Protein AF-A0A378KAZ4-F1 (afdb_monomer_lite)

Radius of gyration: 17.2 Å; chains: 1; bounding box: 41×41×46 Å

Sequence (168 aa):
MSDRKIDCFIITDNNEELQGTAFGAKRYYGNATDALSLFGRQKIIPSYHIHDILTAPWNILARAFKETEENLQDRKKIGTTLMKLIVTHAMTEDVKQIVADIDAPFDSGEFFSECFFEQITPVLGLTYQLFQKDFSEVVNKLQVNKEESCSTKYSTFNIIDNYPIPNI

Secondary structure (DSSP, 8-state):
----EEEEEEEE-TT--EEEEEEEEEESS-SHHHHH-SSS------EEEEEEEEES---TTTTTSPPPHHHHHHHHHHHHHHHHHHHHHHHHTT-SEEEEEE-TT---HHHHHHTTPEEE--SSSEEEEEEGGGHHHHHHH----TTS--EEEEEEEE----------

pLDDT: mean 74.68, std 16.98, range [31.25, 94.88]

Structure (mmCIF, N/CA/C/O backbone):
data_AF-A0A378KAZ4-F1
#
_entry.id   AF-A0A378KAZ4-F1
#
loop_
_atom_site.group_PDB
_atom_site.id
_atom_site.type_symbol
_atom_site.label_atom_id
_atom_site.label_alt_id
_atom_site.label_comp_id
_atom_site.label_asym_id
_atom_site.label_entity_id
_atom_site.label_seq_id
_atom_site.pdbx_PDB_ins_code
_atom_site.Cartn_x
_atom_site.Cartn_y
_atom_site.Cartn_z
_atom_site.occupancy
_atom_site.B_iso_or_equiv
_atom_site.auth_seq_id
_atom_site.auth_comp_id
_atom_site.auth_asym_id
_atom_site.auth_atom_id
_atom_site.pdbx_PDB_model_num
ATOM 1 N N . MET A 1 1 ? -0.744 -2.415 -22.723 1.00 43.25 1 MET A N 1
ATOM 2 C CA . MET A 1 1 ? -2.141 -2.133 -22.337 1.00 43.25 1 MET A CA 1
ATOM 3 C C . MET A 1 1 ? -2.113 -1.789 -20.863 1.00 43.25 1 MET A C 1
ATOM 5 O O . MET A 1 1 ? -1.724 -2.649 -20.089 1.00 43.25 1 MET A O 1
ATOM 9 N N . SER A 1 2 ? -2.357 -0.534 -20.478 1.00 49.72 2 SER A N 1
ATOM 10 C CA . SER A 1 2 ? -2.511 -0.214 -19.058 1.00 49.72 2 SER A CA 1
ATOM 11 C C . SER A 1 2 ? -3.930 -0.586 -18.650 1.00 49.72 2 SER A C 1
ATOM 13 O O . SER A 1 2 ? -4.891 -0.073 -19.221 1.00 49.72 2 SER A O 1
ATOM 15 N N . ASP A 1 3 ? -4.066 -1.492 -17.686 1.00 56.41 3 ASP A N 1
ATOM 16 C CA . ASP A 1 3 ? -5.317 -1.614 -16.950 1.00 56.41 3 ASP A CA 1
ATOM 17 C C . ASP A 1 3 ? -5.511 -0.292 -16.203 1.00 56.41 3 ASP A C 1
ATOM 19 O O . ASP A 1 3 ? -4.821 0.011 -15.230 1.00 56.41 3 ASP A O 1
ATOM 23 N N . ARG A 1 4 ? -6.406 0.556 -16.717 1.00 69.50 4 ARG A N 1
ATOM 24 C CA . ARG A 1 4 ? -6.771 1.847 -16.114 1.00 69.50 4 ARG A CA 1
ATOM 25 C C . ARG A 1 4 ? -7.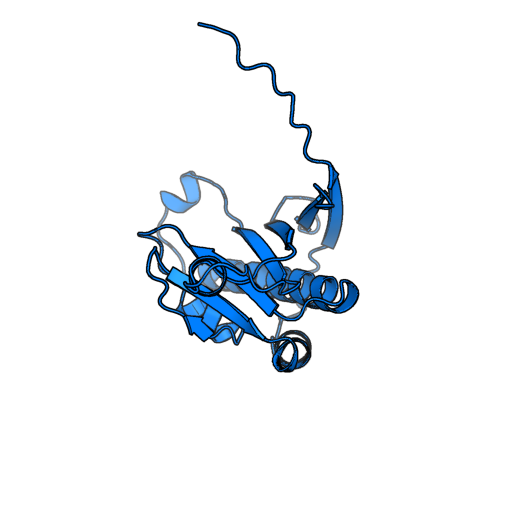743 1.634 -14.961 1.00 69.50 4 ARG A C 1
ATOM 27 O O . ARG A 1 4 ? -8.843 2.182 -14.939 1.00 69.50 4 ARG A O 1
ATOM 34 N N . LYS A 1 5 ? -7.336 0.775 -14.040 1.00 84.19 5 LYS A N 1
ATOM 35 C CA . LYS A 1 5 ? -8.069 0.440 -12.833 1.00 84.19 5 LYS A CA 1
ATOM 36 C C . LYS A 1 5 ? -7.390 1.101 -11.645 1.00 84.19 5 LYS A C 1
ATOM 38 O O . LYS A 1 5 ? -6.161 1.201 -11.615 1.00 84.19 5 LYS A O 1
ATOM 43 N N . ILE A 1 6 ? -8.206 1.594 -10.725 1.00 88.50 6 ILE A N 1
ATOM 44 C CA . ILE A 1 6 ? -7.792 2.042 -9.400 1.00 88.50 6 ILE A CA 1
ATOM 45 C C . ILE A 1 6 ? -8.519 1.163 -8.402 1.00 88.50 6 ILE A C 1
ATOM 47 O O . ILE A 1 6 ? -9.745 1.063 -8.414 1.00 88.50 6 ILE A O 1
ATOM 51 N N . ASP A 1 7 ? -7.741 0.537 -7.547 1.00 91.12 7 ASP A N 1
ATOM 52 C CA . ASP A 1 7 ? -8.203 -0.225 -6.411 1.00 91.12 7 ASP A CA 1
ATOM 53 C C . ASP A 1 7 ? -8.409 0.712 -5.224 1.00 91.12 7 ASP A C 1
ATOM 55 O O . ASP A 1 7 ? -7.629 1.638 -4.992 1.00 91.12 7 ASP A O 1
ATOM 59 N N . CYS A 1 8 ? -9.476 0.466 -4.475 1.00 91.69 8 CYS A N 1
ATOM 60 C CA . CYS A 1 8 ? -9.858 1.216 -3.294 1.00 91.69 8 CYS A CA 1
ATOM 61 C C . CYS A 1 8 ? -10.117 0.255 -2.137 1.00 91.69 8 CYS A C 1
ATOM 63 O O . CYS A 1 8 ? -10.893 -0.700 -2.256 1.00 91.69 8 CYS A O 1
ATOM 65 N N . PHE A 1 9 ? -9.477 0.537 -1.010 1.00 89.06 9 PHE A N 1
ATOM 66 C CA . PHE A 1 9 ? -9.623 -0.197 0.239 1.00 89.06 9 PHE A CA 1
ATOM 67 C C . PHE A 1 9 ? -10.271 0.724 1.248 1.00 89.06 9 PHE A C 1
ATOM 69 O O . PHE A 1 9 ? -9.803 1.840 1.436 1.00 89.06 9 PHE A O 1
ATOM 76 N N . ILE A 1 10 ? -11.322 0.253 1.903 1.00 88.00 10 ILE A N 1
ATOM 77 C CA . ILE A 1 10 ? -12.104 1.031 2.856 1.00 88.00 10 ILE A CA 1
ATOM 78 C C . ILE A 1 10 ? -12.137 0.274 4.177 1.00 88.00 10 ILE A C 1
ATOM 80 O O . ILE A 1 10 ? -12.396 -0.930 4.204 1.00 88.00 10 ILE A O 1
ATOM 84 N N . ILE A 1 11 ? -11.907 0.992 5.271 1.00 85.56 11 ILE A N 1
ATOM 85 C CA . ILE A 1 11 ? -12.097 0.505 6.635 1.00 85.56 11 ILE A CA 1
ATOM 86 C C . ILE A 1 11 ? -13.196 1.339 7.281 1.00 85.56 11 ILE A C 1
ATOM 88 O O . ILE A 1 11 ? -13.106 2.568 7.292 1.00 85.56 11 ILE A O 1
ATOM 92 N N . THR A 1 12 ? -14.216 0.678 7.822 1.00 82.50 12 THR A N 1
ATOM 93 C CA . THR A 1 12 ? -15.271 1.321 8.615 1.00 82.50 12 THR A CA 1
ATOM 94 C C . THR A 1 12 ? -15.327 0.739 10.017 1.00 82.50 12 THR A C 1
ATOM 96 O O . THR A 1 12 ? -14.956 -0.418 10.217 1.00 82.50 12 THR A O 1
ATOM 99 N N . ASP A 1 13 ? -15.829 1.506 10.976 1.00 81.38 13 ASP A N 1
ATOM 100 C CA . ASP A 1 13 ? -16.153 0.981 12.300 1.00 81.38 13 ASP A CA 1
ATOM 101 C C . ASP A 1 13 ? -17.495 0.217 12.290 1.00 81.38 13 ASP A C 1
ATOM 103 O O . ASP A 1 13 ? -18.098 -0.027 11.236 1.00 81.38 13 ASP A O 1
ATOM 107 N N . ASN A 1 14 ? -17.959 -0.164 13.483 1.00 78.31 14 ASN A N 1
ATOM 108 C CA . ASN A 1 14 ? -19.231 -0.861 13.694 1.00 78.31 14 ASN A CA 1
ATOM 109 C C . ASN A 1 14 ? -20.470 -0.029 13.331 1.00 78.31 14 ASN A C 1
ATOM 111 O O . ASN A 1 14 ? -21.535 -0.603 13.119 1.00 78.31 14 ASN A O 1
ATOM 115 N N . ASN A 1 15 ? -20.341 1.296 13.269 1.00 79.50 15 ASN A N 1
ATOM 116 C CA . ASN A 1 15 ? -21.413 2.217 12.903 1.00 79.50 15 ASN A CA 1
ATOM 117 C C . ASN A 1 15 ? -21.387 2.554 11.402 1.00 79.50 15 ASN A C 1
ATOM 119 O O . ASN A 1 15 ? -22.106 3.445 10.961 1.00 79.50 15 ASN A O 1
ATOM 123 N N . GLU A 1 16 ? -20.562 1.843 10.625 1.00 79.44 16 GLU A N 1
ATOM 124 C CA . GLU A 1 16 ? -20.282 2.114 9.213 1.00 79.44 16 GLU A CA 1
ATOM 125 C C . GLU A 1 16 ? -19.609 3.474 8.955 1.00 79.44 16 GLU A C 1
ATOM 127 O O . GLU A 1 16 ? -19.549 3.930 7.810 1.00 79.44 16 GLU A O 1
ATOM 132 N N . GLU A 1 17 ? -19.035 4.106 9.981 1.00 81.56 17 GLU A N 1
ATOM 133 C CA . GLU A 1 17 ? -18.286 5.347 9.812 1.00 81.56 17 GLU A CA 1
ATOM 134 C C . GLU A 1 17 ? -16.912 5.061 9.204 1.00 81.56 17 GLU A C 1
ATOM 136 O O . GLU A 1 17 ? -16.211 4.130 9.607 1.00 81.56 17 GLU A O 1
ATOM 141 N N . LEU A 1 18 ? -16.511 5.870 8.219 1.00 81.88 18 LEU A N 1
ATOM 142 C CA . LEU A 1 18 ? -15.245 5.720 7.504 1.00 81.88 18 LEU A CA 1
ATOM 143 C C . LEU A 1 18 ? -14.047 6.014 8.419 1.00 81.88 18 LEU A C 1
ATOM 145 O O . LEU A 1 18 ? -13.785 7.169 8.755 1.00 81.88 18 LEU A O 1
ATOM 149 N N . GLN A 1 19 ? -13.257 4.983 8.712 1.00 83.19 19 GLN A N 1
ATOM 150 C CA . GLN A 1 19 ? -12.053 5.065 9.542 1.00 83.19 19 GLN A CA 1
ATOM 151 C C . GLN A 1 19 ? -10.769 5.164 8.717 1.00 83.19 19 GLN A C 1
ATOM 153 O O . GLN A 1 19 ? -9.788 5.749 9.160 1.00 83.19 19 GLN A O 1
ATOM 158 N N . GLY A 1 20 ? -10.744 4.609 7.508 1.00 85.50 20 GLY A N 1
ATOM 159 C CA . GLY A 1 20 ? -9.559 4.639 6.655 1.00 85.50 20 GLY A CA 1
ATOM 160 C C . GLY A 1 20 ? -9.896 4.353 5.205 1.00 85.50 20 GLY A C 1
ATOM 161 O O . GLY A 1 20 ? -10.826 3.602 4.918 1.00 85.50 20 GLY A O 1
ATOM 162 N N . THR A 1 21 ? -9.130 4.939 4.292 1.00 89.31 21 THR A N 1
ATOM 163 C CA . THR A 1 21 ? -9.203 4.603 2.872 1.00 89.31 21 THR A CA 1
ATOM 164 C C . THR A 1 21 ? -7.812 4.563 2.267 1.00 89.31 21 THR A C 1
ATOM 166 O O . THR A 1 21 ? -6.925 5.308 2.677 1.00 89.31 21 THR A O 1
ATOM 169 N N . ALA A 1 22 ? -7.607 3.702 1.283 1.00 89.25 22 ALA A N 1
ATOM 170 C CA . ALA A 1 22 ? -6.399 3.718 0.480 1.00 89.25 22 ALA A CA 1
ATOM 171 C C . ALA A 1 22 ? -6.724 3.501 -0.989 1.00 89.25 22 ALA A C 1
ATOM 173 O O . ALA A 1 22 ? -7.659 2.770 -1.323 1.00 89.25 22 ALA A O 1
ATOM 174 N N . PHE A 1 23 ? -5.924 4.119 -1.847 1.00 89.94 23 PHE A N 1
ATOM 175 C CA . PHE A 1 23 ? -6.024 3.998 -3.290 1.00 89.94 23 PHE A CA 1
ATOM 176 C C . PHE A 1 23 ? -4.703 3.501 -3.850 1.00 89.94 23 PHE A C 1
ATOM 178 O O . PHE A 1 23 ? -3.625 3.930 -3.433 1.00 89.94 23 PHE A O 1
ATOM 185 N N . GLY A 1 24 ? -4.778 2.605 -4.822 1.00 90.25 24 GLY A N 1
ATOM 186 C CA . GLY A 1 24 ? -3.596 2.142 -5.522 1.00 90.25 24 GLY A CA 1
ATOM 187 C C . GLY A 1 24 ? -3.938 1.509 -6.850 1.00 90.25 24 GLY A C 1
ATOM 188 O O . GLY A 1 24 ? -5.104 1.417 -7.231 1.00 90.25 24 GLY A O 1
ATOM 189 N N . ALA A 1 25 ? -2.911 1.124 -7.590 1.00 91.69 25 ALA A N 1
ATOM 190 C CA . ALA A 1 25 ? -3.108 0.465 -8.861 1.00 91.69 25 ALA A CA 1
ATOM 191 C C . ALA A 1 25 ? -1.867 -0.278 -9.337 1.00 91.69 25 ALA A C 1
ATOM 193 O O . ALA A 1 25 ? -0.728 0.163 -9.167 1.00 91.69 25 ALA A O 1
ATOM 194 N N . LYS A 1 26 ? -2.099 -1.357 -10.077 1.00 91.12 26 LYS A N 1
ATOM 195 C CA . LYS A 1 26 ? -1.049 -2.034 -10.829 1.00 91.12 26 LYS A CA 1
ATOM 196 C C . LYS A 1 26 ? -0.550 -1.173 -11.993 1.00 91.12 26 LYS A C 1
ATOM 198 O O . LYS A 1 26 ? -1.318 -0.577 -12.757 1.00 91.12 26 LYS A O 1
ATOM 203 N N . ARG A 1 27 ? 0.769 -1.134 -12.150 1.00 87.75 27 ARG A N 1
ATOM 204 C CA . ARG A 1 27 ? 1.506 -0.444 -13.210 1.00 87.75 27 ARG A CA 1
ATOM 205 C C . ARG A 1 27 ? 2.585 -1.366 -13.769 1.00 87.75 27 ARG A C 1
ATOM 207 O O . ARG A 1 27 ? 3.034 -2.298 -13.113 1.00 87.75 27 ARG A O 1
ATOM 214 N N . TYR A 1 28 ? 3.010 -1.099 -14.998 1.00 86.19 28 TYR A N 1
ATOM 215 C CA . TYR A 1 28 ? 4.055 -1.868 -15.690 1.00 86.19 28 TYR A CA 1
ATOM 216 C C . TYR A 1 28 ? 5.399 -1.127 -15.724 1.00 86.19 28 TYR A C 1
ATOM 218 O O . TYR A 1 28 ? 6.212 -1.340 -16.622 1.00 86.19 28 TYR A O 1
ATOM 226 N N . TYR A 1 29 ? 5.617 -0.246 -14.751 1.00 84.25 29 TYR A N 1
ATOM 227 C CA . TYR A 1 29 ? 6.856 0.485 -14.525 1.00 84.25 29 TYR A CA 1
ATOM 228 C C . TYR A 1 29 ? 7.165 0.516 -13.025 1.00 84.25 29 TYR A C 1
ATOM 230 O O . TYR A 1 29 ? 6.263 0.361 -12.194 1.00 84.25 29 TYR A O 1
ATOM 238 N N . GLY A 1 30 ? 8.451 0.675 -12.709 1.00 83.19 30 GLY A N 1
ATOM 239 C CA . GLY A 1 30 ? 8.956 0.687 -11.342 1.00 83.19 30 GLY A CA 1
ATOM 240 C C . GLY A 1 30 ? 8.801 2.032 -10.633 1.00 83.19 30 GLY A C 1
ATOM 241 O O . GLY A 1 30 ? 7.865 2.774 -10.921 1.00 83.19 30 GLY A O 1
ATOM 242 N N . ASN A 1 31 ? 9.703 2.345 -9.705 1.00 78.94 31 ASN A N 1
ATOM 243 C CA . ASN A 1 31 ? 9.735 3.666 -9.069 1.00 78.94 31 ASN A CA 1
ATOM 244 C C . ASN A 1 31 ? 10.203 4.763 -10.053 1.00 78.94 31 ASN A C 1
ATOM 246 O O . ASN A 1 31 ? 10.603 4.475 -11.187 1.00 78.94 31 ASN A O 1
ATOM 250 N N . ALA A 1 32 ? 10.181 6.030 -9.625 1.00 69.94 32 ALA A N 1
ATOM 251 C CA . ALA A 1 32 ? 10.641 7.149 -10.448 1.00 69.94 32 ALA A CA 1
ATOM 252 C C . ALA A 1 32 ? 12.087 6.965 -10.958 1.00 69.94 32 ALA A C 1
ATOM 254 O O . ALA A 1 32 ? 12.374 7.285 -12.109 1.00 69.94 32 ALA A O 1
ATOM 255 N N . THR A 1 33 ? 12.990 6.383 -10.164 1.00 67.75 33 THR A N 1
ATOM 256 C CA . THR A 1 33 ? 14.372 6.072 -10.576 1.00 67.75 33 THR A CA 1
ATOM 257 C C . THR A 1 33 ? 14.434 4.968 -11.633 1.00 67.75 33 THR A C 1
ATOM 259 O O . THR A 1 33 ? 15.206 5.083 -12.580 1.00 67.75 33 THR A O 1
ATOM 262 N N . ASP A 1 34 ? 13.606 3.926 -11.531 1.00 66.00 34 ASP A N 1
ATOM 263 C CA . ASP A 1 34 ? 13.488 2.872 -12.547 1.00 66.00 34 ASP A CA 1
ATOM 264 C C . ASP A 1 34 ? 12.952 3.445 -13.864 1.00 66.00 34 ASP A C 1
ATOM 266 O O . ASP A 1 34 ? 13.441 3.102 -14.944 1.00 66.00 34 ASP A O 1
ATOM 270 N N . ALA A 1 35 ? 11.971 4.349 -13.776 1.00 59.41 35 ALA A N 1
ATOM 271 C CA . ALA A 1 35 ? 11.413 5.059 -14.922 1.00 59.41 35 ALA A CA 1
ATOM 272 C C . ALA A 1 35 ? 12.424 6.030 -15.556 1.00 59.41 35 ALA A C 1
ATOM 274 O O . ALA A 1 35 ? 12.417 6.206 -16.775 1.00 59.41 35 ALA A O 1
ATOM 275 N N . LEU A 1 36 ? 13.303 6.620 -14.738 1.00 58.38 36 LEU A N 1
ATOM 276 C CA . LEU A 1 36 ? 14.384 7.517 -15.147 1.00 58.38 36 LEU A CA 1
ATOM 277 C C . LEU A 1 36 ? 15.685 6.790 -15.498 1.00 58.38 36 LEU A C 1
ATOM 279 O O . LEU A 1 36 ? 16.615 7.457 -15.945 1.00 58.38 36 LEU A O 1
ATOM 283 N N . SER A 1 37 ? 15.782 5.465 -15.316 1.00 53.03 37 SER A N 1
ATOM 284 C CA . SER A 1 37 ? 16.978 4.704 -15.678 1.00 53.03 37 SER A CA 1
ATOM 285 C C . SER A 1 37 ? 17.251 4.863 -17.179 1.00 53.03 37 SER A C 1
ATOM 287 O O . SER A 1 37 ? 16.569 4.346 -18.064 1.00 53.03 37 SER A O 1
ATOM 289 N N . LEU A 1 38 ? 18.230 5.737 -17.407 1.00 50.41 38 LEU A N 1
ATOM 290 C CA . LEU A 1 38 ? 18.702 6.317 -18.651 1.00 50.41 38 LEU A CA 1
ATOM 291 C C . LEU A 1 38 ? 19.119 5.222 -19.654 1.00 50.41 38 LEU A C 1
ATOM 293 O O . LEU A 1 38 ? 19.499 4.133 -19.245 1.00 50.41 38 LEU A O 1
ATOM 297 N N . PHE A 1 39 ? 19.108 5.531 -20.961 1.00 48.44 39 PHE A N 1
ATOM 298 C CA . PHE A 1 39 ? 19.509 4.670 -22.106 1.00 48.44 39 PHE A CA 1
ATOM 299 C C . PHE A 1 39 ? 18.409 3.868 -22.839 1.00 48.44 39 PHE A C 1
ATOM 301 O O . PHE A 1 39 ? 18.644 2.778 -23.360 1.00 48.44 39 PHE A O 1
ATOM 308 N N . GLY A 1 40 ? 17.220 4.455 -23.008 1.00 48.88 40 GLY A N 1
ATOM 309 C CA . GLY A 1 40 ? 16.375 4.184 -24.185 1.00 48.88 40 GLY A CA 1
ATOM 310 C C . GLY A 1 40 ? 15.563 2.883 -24.190 1.00 48.88 40 GLY A C 1
ATOM 311 O O . GLY A 1 40 ? 14.924 2.580 -25.198 1.00 48.88 40 GLY A O 1
ATOM 312 N N . ARG A 1 41 ? 15.531 2.124 -23.088 1.00 56.03 41 ARG A N 1
ATOM 313 C CA . ARG A 1 41 ? 14.592 1.006 -22.902 1.00 56.03 41 ARG A CA 1
ATOM 314 C C . ARG A 1 41 ? 13.994 1.053 -21.505 1.00 56.03 41 ARG A C 1
ATOM 316 O O . ARG A 1 41 ? 14.635 0.656 -20.540 1.00 56.03 41 ARG A O 1
ATOM 323 N N . GLN A 1 42 ? 12.754 1.524 -21.422 1.00 59.56 42 GLN A N 1
ATOM 324 C CA . GLN A 1 42 ? 11.969 1.516 -20.193 1.00 59.56 42 GLN A CA 1
ATOM 325 C C . GLN A 1 42 ? 11.848 0.065 -19.699 1.00 59.56 42 GLN A C 1
ATOM 327 O O . GLN A 1 42 ? 11.302 -0.795 -20.396 1.00 59.56 42 GLN A O 1
ATOM 332 N N . LYS A 1 43 ? 12.425 -0.238 -18.533 1.00 70.00 43 LYS A N 1
ATOM 333 C CA . LYS A 1 43 ? 12.370 -1.582 -17.952 1.00 70.00 43 LYS A CA 1
ATOM 334 C C . LYS A 1 43 ? 10.945 -1.842 -17.466 1.00 70.00 43 LYS A C 1
ATOM 336 O O . LYS A 1 43 ? 10.431 -1.113 -16.622 1.00 70.00 43 LYS A O 1
ATOM 341 N N . ILE A 1 44 ? 10.308 -2.887 -17.996 1.00 80.06 44 ILE A N 1
ATOM 342 C CA . ILE A 1 44 ? 8.980 -3.309 -17.545 1.00 80.06 44 ILE A CA 1
ATOM 343 C C . ILE A 1 44 ? 9.145 -4.003 -16.194 1.00 80.06 44 ILE A C 1
ATOM 345 O O . ILE A 1 44 ? 9.668 -5.115 -16.118 1.00 80.06 44 ILE A O 1
ATOM 349 N N . ILE A 1 45 ? 8.702 -3.335 -15.133 1.00 87.50 45 ILE A N 1
ATOM 350 C CA . ILE A 1 45 ? 8.651 -3.880 -13.776 1.00 87.50 45 ILE A CA 1
ATOM 351 C C . ILE A 1 45 ? 7.190 -3.803 -13.331 1.00 87.50 45 ILE A C 1
ATOM 353 O O . ILE A 1 45 ? 6.721 -2.707 -13.017 1.00 87.50 45 ILE A O 1
ATOM 357 N N . PRO A 1 46 ? 6.444 -4.924 -13.338 1.00 90.50 46 PRO A N 1
ATOM 358 C CA . PRO A 1 46 ? 5.101 -4.961 -12.777 1.00 90.50 46 PRO A CA 1
ATOM 359 C C . PRO A 1 46 ? 5.163 -4.537 -11.310 1.00 90.50 46 PRO A C 1
ATOM 361 O O . PRO A 1 46 ? 5.799 -5.208 -10.501 1.00 90.50 46 PRO A O 1
ATOM 364 N N . SER A 1 47 ? 4.543 -3.413 -10.985 1.00 91.88 47 SER A N 1
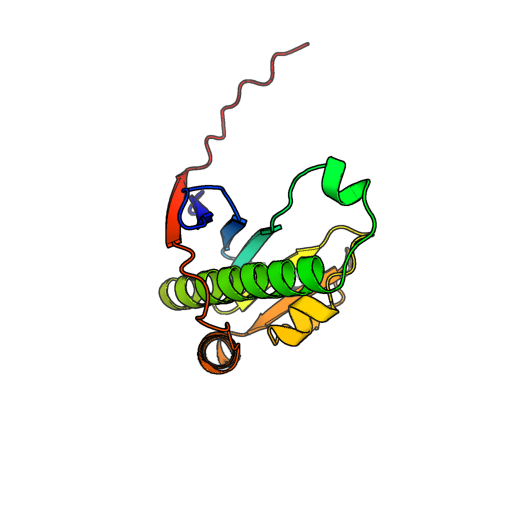ATOM 365 C CA . SER A 1 47 ? 4.590 -2.793 -9.663 1.00 91.88 47 SER A CA 1
ATOM 366 C C . SER A 1 47 ? 3.184 -2.414 -9.239 1.00 91.88 47 SER A C 1
ATOM 368 O O . SER A 1 47 ? 2.362 -2.057 -10.082 1.00 91.88 47 SER A O 1
ATOM 370 N N . TYR A 1 48 ? 2.904 -2.452 -7.945 1.00 94.00 48 TYR A N 1
ATOM 371 C CA . TYR A 1 48 ? 1.686 -1.870 -7.400 1.00 94.00 48 TYR A CA 1
ATOM 372 C C . TYR A 1 48 ? 2.012 -0.498 -6.814 1.00 94.00 48 TYR A C 1
ATOM 374 O O . TYR A 1 48 ? 2.890 -0.378 -5.969 1.00 94.00 48 TYR A O 1
ATOM 382 N N . HIS A 1 49 ? 1.352 0.543 -7.298 1.00 91.94 49 HIS A N 1
ATOM 383 C CA . HIS A 1 49 ? 1.591 1.916 -6.867 1.00 91.94 49 HIS A CA 1
ATOM 384 C C . HIS A 1 49 ? 0.520 2.304 -5.859 1.00 91.94 49 HIS A C 1
ATOM 386 O O . HIS A 1 49 ? -0.668 2.238 -6.168 1.00 91.94 49 HIS A O 1
ATOM 392 N N . ILE A 1 50 ? 0.942 2.678 -4.657 1.00 91.38 50 ILE A N 1
ATOM 393 C CA . ILE A 1 50 ? 0.090 3.305 -3.652 1.00 91.38 50 ILE A CA 1
ATOM 394 C C . ILE A 1 50 ? -0.007 4.778 -4.030 1.00 91.38 50 ILE A C 1
ATOM 396 O O . ILE A 1 50 ? 1.010 5.457 -4.144 1.00 91.38 50 ILE A O 1
ATOM 400 N N . HIS A 1 51 ? -1.228 5.247 -4.258 1.00 87.44 51 HIS A N 1
ATOM 401 C CA . HIS A 1 51 ? -1.497 6.643 -4.587 1.00 87.44 51 HIS A CA 1
ATOM 402 C C . HIS A 1 51 ? -1.803 7.447 -3.330 1.00 87.44 51 HIS A C 1
ATOM 404 O O . HIS A 1 51 ? -1.233 8.509 -3.135 1.00 87.44 51 HIS A O 1
ATOM 410 N N . ASP A 1 52 ? -2.641 6.899 -2.452 1.00 85.00 52 ASP A N 1
ATOM 411 C CA . ASP A 1 52 ? -3.073 7.585 -1.242 1.00 85.00 52 ASP A CA 1
ATOM 412 C C . ASP A 1 52 ? -3.309 6.575 -0.120 1.00 85.00 52 ASP A C 1
ATOM 414 O O . ASP A 1 52 ? -3.907 5.516 -0.337 1.00 85.00 52 ASP A O 1
ATOM 418 N N . ILE A 1 53 ? -2.889 6.928 1.095 1.00 85.44 53 ILE A N 1
ATOM 419 C CA . ILE A 1 53 ? -3.307 6.274 2.337 1.00 85.44 53 ILE A CA 1
ATOM 420 C C . ILE A 1 53 ? -3.807 7.361 3.266 1.00 85.44 53 ILE A C 1
ATOM 422 O O . ILE A 1 53 ? -3.140 8.354 3.542 1.00 85.44 53 ILE A O 1
ATOM 426 N N . LEU A 1 54 ? -5.014 7.148 3.743 1.00 84.06 54 LEU A N 1
ATOM 427 C CA . LEU A 1 54 ? -5.803 8.128 4.435 1.00 84.06 54 LEU A CA 1
ATOM 428 C C . LEU A 1 54 ? -6.327 7.407 5.702 1.00 84.06 54 LEU A C 1
ATOM 430 O O . LEU A 1 54 ? -6.884 6.308 5.607 1.00 84.06 54 LEU A O 1
ATOM 434 N N . THR A 1 55 ? -6.167 8.005 6.892 1.00 79.25 55 THR A N 1
ATOM 435 C CA . THR A 1 55 ? -6.755 7.512 8.156 1.00 79.25 55 THR A CA 1
ATOM 436 C C . THR A 1 55 ? -7.513 8.599 8.927 1.00 79.25 55 THR A C 1
ATOM 438 O O . THR A 1 55 ? -7.143 9.776 8.927 1.00 79.25 55 THR A O 1
ATOM 441 N N . ALA A 1 56 ? -8.598 8.197 9.587 1.00 70.94 56 ALA A N 1
ATOM 442 C CA . ALA A 1 56 ? -9.413 9.031 10.455 1.00 70.94 56 ALA A CA 1
ATOM 443 C C . ALA A 1 56 ? -8.684 9.377 11.776 1.00 70.94 56 ALA A C 1
ATOM 445 O O . ALA A 1 56 ? -7.780 8.652 12.189 1.00 70.94 56 ALA A O 1
ATOM 446 N N . PRO A 1 57 ? -9.072 10.467 12.470 1.00 56.25 57 PRO A N 1
ATOM 447 C CA . PRO A 1 57 ? -10.095 11.428 12.067 1.00 56.25 57 PRO A CA 1
ATOM 448 C C . PRO A 1 57 ? -9.626 12.337 10.921 1.00 56.25 57 PRO A C 1
ATOM 450 O O . PRO A 1 57 ? -8.664 13.091 11.050 1.00 56.25 57 PRO A O 1
ATOM 453 N N . TRP A 1 58 ? -10.398 12.326 9.829 1.00 56.50 58 TRP A N 1
ATOM 454 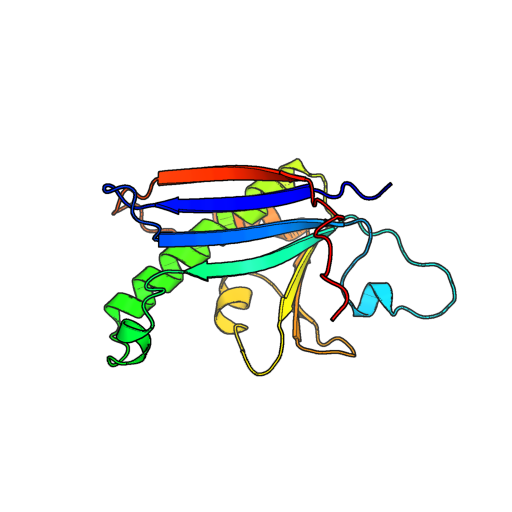C CA . TRP A 1 58 ? -10.327 13.264 8.693 1.00 56.50 58 TRP A CA 1
ATOM 455 C C . TRP A 1 58 ? -10.720 14.680 9.076 1.00 56.50 58 TRP A C 1
ATOM 457 O O . TRP A 1 58 ? -10.553 15.622 8.300 1.00 56.50 58 TRP A O 1
ATOM 467 N N . ASN A 1 59 ? -11.349 14.796 10.246 1.00 41.22 59 ASN A N 1
ATOM 468 C CA . ASN A 1 59 ? -11.969 16.008 10.698 1.00 41.22 59 ASN A CA 1
ATOM 469 C C . ASN A 1 59 ? -10.898 17.096 10.783 1.00 41.22 59 ASN A C 1
ATOM 471 O O . ASN A 1 59 ? -9.971 17.031 11.589 1.00 41.22 59 ASN A O 1
ATOM 475 N N . ILE A 1 60 ? -11.060 18.122 9.957 1.00 37.12 60 ILE A N 1
ATOM 476 C CA . ILE A 1 60 ? -10.305 19.371 10.025 1.00 37.12 60 ILE A CA 1
ATOM 477 C C . ILE A 1 60 ? -10.342 19.943 11.461 1.00 37.12 60 ILE A C 1
ATOM 479 O O . ILE A 1 60 ? -9.376 20.567 11.887 1.00 37.12 60 ILE A O 1
ATOM 483 N N . LEU A 1 61 ? -11.381 19.643 12.259 1.00 31.25 61 LEU A N 1
ATOM 484 C CA . LEU A 1 61 ? -11.449 19.975 13.688 1.00 31.25 61 LEU A CA 1
ATOM 485 C C . LEU A 1 61 ? -10.488 19.148 14.558 1.00 31.25 61 LEU A C 1
ATOM 487 O O . LEU A 1 61 ? -9.950 19.693 15.510 1.00 31.25 61 LEU A O 1
ATOM 491 N N . ALA A 1 62 ? -10.186 17.886 14.241 1.00 37.09 62 ALA A N 1
ATOM 492 C CA . ALA A 1 62 ? -9.183 17.108 14.981 1.00 37.09 62 ALA A CA 1
ATOM 493 C C . ALA A 1 62 ? -7.744 17.569 14.689 1.00 37.09 62 ALA A C 1
ATOM 495 O O . ALA A 1 62 ? -6.864 17.348 15.507 1.00 37.09 62 ALA A O 1
ATOM 496 N N . ARG A 1 63 ? -7.498 18.261 13.564 1.00 38.28 63 ARG A N 1
ATOM 497 C CA . ARG A 1 63 ? -6.249 19.024 13.352 1.00 38.28 63 ARG A CA 1
ATOM 498 C C . ARG A 1 63 ? -6.210 20.320 14.175 1.00 38.28 63 ARG A C 1
ATOM 500 O O . ARG A 1 63 ? -5.135 20.865 14.395 1.00 38.28 63 ARG A O 1
ATOM 507 N N . ALA A 1 64 ? -7.372 20.817 14.611 1.00 36.97 64 ALA A N 1
ATOM 508 C CA . ALA A 1 64 ? -7.506 22.009 15.451 1.00 36.97 64 ALA A CA 1
ATOM 509 C C . ALA A 1 64 ? -7.433 21.702 16.961 1.00 36.97 64 ALA A C 1
ATOM 511 O O . ALA A 1 64 ? -7.222 22.617 17.757 1.00 36.97 64 ALA A O 1
ATOM 512 N N . PHE A 1 65 ? -7.559 20.434 17.362 1.00 39.00 65 PHE A N 1
ATOM 513 C CA . PHE A 1 65 ? -7.341 19.985 18.736 1.00 39.00 65 PHE A CA 1
ATOM 514 C C . PHE A 1 65 ? -6.021 19.215 18.829 1.00 39.00 65 PHE A C 1
ATOM 516 O O . PHE A 1 65 ? -5.658 18.477 17.921 1.00 39.00 65 PHE A O 1
ATOM 523 N N . LYS A 1 66 ? -5.273 19.434 19.918 1.00 45.91 66 LYS A N 1
ATOM 524 C CA . LYS A 1 66 ? -3.974 18.792 20.176 1.00 45.91 66 LYS A CA 1
ATOM 525 C C . LYS A 1 66 ? -4.047 17.285 19.927 1.00 45.91 66 LYS A C 1
ATOM 527 O O . LYS A 1 66 ? -4.946 16.626 20.444 1.00 45.91 66 LYS A O 1
ATOM 532 N N . GLU A 1 67 ? -3.066 16.763 19.198 1.00 53.28 67 GLU A N 1
ATOM 533 C CA . GLU A 1 67 ? -2.837 15.325 19.094 1.00 53.28 67 GLU A CA 1
ATOM 534 C C . GLU A 1 67 ? -2.724 14.730 20.505 1.00 53.28 67 GLU A C 1
ATOM 536 O O . GLU A 1 67 ? -1.925 15.188 21.325 1.00 53.28 67 GLU A O 1
ATOM 541 N N . THR A 1 68 ? -3.569 13.748 20.805 1.00 57.22 68 THR A N 1
ATOM 542 C CA . THR A 1 68 ? -3.459 12.910 22.002 1.00 57.22 68 THR A CA 1
ATOM 543 C C . THR A 1 68 ? -2.797 11.591 21.603 1.00 57.22 68 THR A C 1
ATOM 545 O O . THR A 1 68 ? -2.938 11.151 20.461 1.00 57.22 68 THR A O 1
ATOM 548 N N . GLU A 1 69 ? -2.077 10.948 22.526 1.00 57.09 69 GLU A N 1
ATOM 549 C CA . GLU A 1 69 ? -1.415 9.656 22.265 1.00 57.09 69 GLU A CA 1
ATOM 550 C C . GLU A 1 69 ? -2.403 8.578 21.787 1.00 57.09 69 GLU A C 1
ATOM 552 O O . GLU A 1 69 ? -2.072 7.783 20.913 1.00 57.09 69 GLU A O 1
ATOM 557 N N . GLU A 1 70 ? -3.635 8.602 22.294 1.00 57.56 70 GLU A N 1
ATOM 558 C CA . GLU A 1 70 ? -4.721 7.683 21.927 1.00 57.56 70 GLU A CA 1
ATOM 559 C C . GLU A 1 70 ? -5.103 7.804 20.438 1.00 57.56 70 GLU A C 1
ATOM 561 O O . GLU A 1 70 ? -5.038 6.828 19.693 1.00 57.56 70 GLU A O 1
ATOM 566 N N . ASN A 1 71 ? -5.331 9.032 19.954 1.00 57.88 71 ASN A N 1
ATOM 567 C CA . ASN A 1 71 ? -5.638 9.298 18.543 1.00 57.88 71 ASN A CA 1
ATOM 568 C C . ASN A 1 71 ? -4.489 8.901 17.596 1.00 57.88 71 ASN A C 1
ATOM 570 O O . ASN A 1 71 ? -4.718 8.601 16.422 1.00 57.88 71 ASN A O 1
ATOM 574 N N . LEU A 1 72 ? -3.241 8.936 18.075 1.00 58.44 72 LEU A N 1
ATOM 575 C CA . LEU A 1 72 ? -2.069 8.549 17.291 1.00 58.44 72 LEU A CA 1
ATOM 576 C C . LEU A 1 72 ? -1.974 7.023 17.135 1.00 58.44 72 LEU A C 1
ATOM 578 O O . LEU A 1 72 ? -1.658 6.537 16.047 1.00 58.44 72 LEU A O 1
ATOM 582 N N . GLN A 1 73 ? -2.285 6.271 18.195 1.00 61.56 73 GLN A N 1
ATOM 583 C CA . GLN A 1 73 ? -2.292 4.805 18.169 1.00 61.56 73 GLN A CA 1
ATOM 584 C C . GLN A 1 73 ? -3.373 4.258 17.228 1.00 61.56 73 GLN A C 1
ATOM 586 O O . GLN A 1 73 ? -3.092 3.366 16.422 1.00 61.56 73 GLN A O 1
ATOM 591 N N . ASP A 1 74 ? -4.570 4.848 17.235 1.00 63.47 74 ASP A N 1
ATOM 592 C CA . ASP A 1 74 ? -5.660 4.433 16.345 1.00 63.47 74 ASP A CA 1
ATOM 593 C C . ASP A 1 74 ? -5.339 4.693 14.868 1.00 63.47 74 ASP A C 1
ATOM 595 O O . ASP A 1 74 ? -5.555 3.830 14.010 1.00 63.47 74 ASP A O 1
ATOM 599 N N . ARG A 1 75 ? -4.711 5.834 14.554 1.00 68.81 75 ARG A N 1
ATOM 600 C CA . ARG A 1 75 ? -4.227 6.132 13.194 1.00 68.81 75 ARG A CA 1
ATOM 601 C C . ARG A 1 75 ? -3.198 5.113 12.715 1.00 68.81 75 ARG A C 1
ATOM 603 O O . ARG A 1 75 ? -3.316 4.625 11.587 1.00 68.81 75 ARG A O 1
ATOM 610 N N . LYS A 1 76 ? -2.211 4.775 13.557 1.00 72.31 76 LYS A N 1
ATOM 611 C CA . LYS A 1 76 ? -1.193 3.759 13.237 1.00 72.31 76 LYS A CA 1
ATOM 612 C C . LYS A 1 76 ? -1.846 2.392 12.996 1.00 72.31 76 LYS A C 1
ATOM 614 O O . LYS A 1 76 ? -1.522 1.730 12.010 1.00 72.31 76 LYS A O 1
ATOM 619 N N . LYS A 1 77 ? -2.827 1.996 13.814 1.00 80.12 77 LYS A N 1
ATOM 620 C CA . LYS A 1 77 ? -3.595 0.743 13.665 1.00 80.12 77 LYS A CA 1
ATOM 621 C C . LYS A 1 77 ? -4.359 0.667 12.338 1.00 80.12 77 LYS A C 1
ATOM 623 O O . LYS A 1 77 ? -4.243 -0.333 11.621 1.00 80.12 77 LYS A O 1
ATOM 628 N N . ILE A 1 78 ? -5.111 1.708 11.977 1.00 83.44 78 ILE A N 1
ATOM 629 C CA . ILE A 1 78 ? -5.864 1.746 10.712 1.00 83.44 78 ILE A CA 1
ATOM 630 C C . ILE A 1 78 ? -4.910 1.761 9.512 1.00 83.44 78 ILE A C 1
ATOM 632 O O . ILE A 1 78 ? -5.105 0.986 8.575 1.00 83.44 78 ILE A O 1
ATOM 636 N N . GLY A 1 79 ? -3.844 2.567 9.560 1.00 84.94 79 GLY A N 1
ATOM 637 C CA . GLY A 1 79 ? -2.830 2.627 8.502 1.00 84.94 79 GLY A CA 1
ATOM 638 C C . GLY A 1 79 ? -2.140 1.278 8.287 1.00 84.94 79 GLY A C 1
ATOM 639 O O . GLY A 1 79 ? -2.028 0.805 7.158 1.00 84.94 79 GLY A O 1
ATOM 640 N N . THR A 1 80 ? -1.781 0.599 9.378 1.00 86.44 80 THR A N 1
ATOM 641 C CA . THR A 1 80 ? -1.213 -0.758 9.358 1.00 86.44 80 THR A CA 1
ATOM 642 C C . THR A 1 80 ? -2.191 -1.753 8.736 1.00 86.44 80 THR A C 1
ATOM 644 O O . THR A 1 80 ? -1.810 -2.585 7.915 1.00 86.44 80 THR A O 1
ATOM 647 N N . THR A 1 81 ? -3.477 -1.657 9.082 1.00 87.31 81 THR A N 1
ATOM 648 C CA . THR A 1 81 ? -4.521 -2.529 8.525 1.00 87.31 81 THR A CA 1
ATOM 649 C C . THR A 1 81 ? -4.688 -2.310 7.020 1.00 87.31 81 THR A C 1
ATOM 651 O O . THR A 1 81 ? -4.719 -3.286 6.269 1.00 87.31 81 THR A O 1
ATOM 654 N N . LEU A 1 82 ? -4.721 -1.052 6.562 1.00 89.31 82 LEU A N 1
ATOM 655 C CA . LEU A 1 82 ? -4.732 -0.709 5.136 1.00 89.31 82 LEU A CA 1
ATOM 656 C C . LEU A 1 82 ? -3.501 -1.274 4.426 1.00 89.31 82 LEU A C 1
ATOM 658 O O . LEU A 1 82 ? -3.645 -1.902 3.380 1.00 89.31 82 LEU A O 1
ATOM 662 N N . MET A 1 83 ? -2.313 -1.137 5.018 1.00 91.88 83 MET A N 1
ATOM 663 C CA . MET A 1 83 ? -1.087 -1.683 4.439 1.00 91.88 83 MET A CA 1
ATOM 664 C C . MET A 1 83 ? -1.170 -3.203 4.269 1.00 91.88 83 MET A C 1
ATOM 666 O O . MET A 1 83 ? -0.878 -3.721 3.194 1.00 91.88 83 MET A O 1
ATOM 670 N N . LYS A 1 84 ? -1.653 -3.934 5.282 1.00 91.62 84 LYS A N 1
ATOM 671 C CA . LYS A 1 84 ? -1.846 -5.389 5.169 1.00 91.62 84 LYS A CA 1
ATOM 672 C C . LYS A 1 84 ? -2.815 -5.758 4.046 1.00 91.62 84 LYS A C 1
ATOM 674 O O . LYS A 1 84 ? -2.549 -6.724 3.329 1.00 91.62 84 LYS A O 1
ATOM 679 N N . LEU A 1 85 ? -3.908 -5.011 3.873 1.00 90.81 85 LEU A N 1
ATOM 680 C CA . LEU A 1 85 ? -4.861 -5.230 2.778 1.00 90.81 85 LEU A CA 1
ATOM 681 C C . LEU A 1 85 ? -4.212 -4.986 1.412 1.00 90.81 85 LEU A C 1
ATOM 683 O O . LEU A 1 85 ? -4.324 -5.839 0.532 1.00 90.81 85 LEU A O 1
ATOM 687 N N . ILE A 1 86 ? -3.488 -3.874 1.261 1.00 93.00 86 ILE A N 1
ATOM 688 C CA . ILE A 1 86 ? -2.778 -3.517 0.028 1.00 93.00 86 ILE A CA 1
ATOM 689 C C . ILE A 1 86 ? -1.754 -4.593 -0.332 1.00 93.00 86 ILE A C 1
ATOM 691 O O . ILE A 1 86 ? -1.760 -5.077 -1.460 1.00 93.00 86 ILE A O 1
ATOM 695 N N . VAL A 1 87 ? -0.902 -5.009 0.612 1.00 93.69 87 VAL A N 1
ATOM 696 C CA . VAL A 1 87 ? 0.122 -6.032 0.347 1.00 93.69 87 VAL A CA 1
ATOM 697 C C . VAL A 1 87 ? -0.514 -7.376 0.008 1.00 93.69 87 VAL A C 1
ATOM 699 O O . VAL A 1 87 ? -0.097 -8.025 -0.948 1.00 93.69 87 VAL A O 1
ATOM 702 N N . THR A 1 88 ? -1.564 -7.774 0.730 1.00 92.00 88 THR A N 1
ATOM 703 C CA . THR A 1 88 ? -2.298 -9.015 0.435 1.00 92.00 88 THR A CA 1
ATOM 704 C C . THR A 1 88 ? -2.888 -8.982 -0.974 1.00 92.00 88 THR A C 1
ATOM 706 O O . THR A 1 88 ? -2.783 -9.963 -1.706 1.00 92.00 88 THR A O 1
ATOM 709 N N . HIS A 1 89 ? -3.461 -7.852 -1.389 1.00 92.81 89 HIS A N 1
ATOM 710 C CA . HIS A 1 89 ? -3.965 -7.686 -2.748 1.00 92.81 89 HIS A CA 1
ATOM 711 C C . HIS A 1 89 ? -2.829 -7.697 -3.786 1.00 92.81 89 HIS A C 1
ATOM 713 O O . HIS A 1 89 ? -2.895 -8.445 -4.760 1.00 92.81 89 HIS A O 1
ATOM 719 N N . ALA A 1 90 ? -1.735 -6.972 -3.547 1.00 91.62 90 ALA A N 1
ATOM 720 C CA . ALA A 1 90 ? -0.569 -6.950 -4.429 1.00 91.62 90 ALA A CA 1
ATOM 721 C C . ALA A 1 90 ? 0.041 -8.352 -4.641 1.00 91.62 90 ALA A C 1
ATOM 723 O O . ALA A 1 90 ? 0.475 -8.678 -5.747 1.00 91.62 90 ALA A O 1
ATOM 724 N N . MET A 1 91 ? 0.013 -9.224 -3.623 1.00 92.06 91 MET A N 1
ATOM 725 C CA . MET A 1 91 ? 0.414 -10.632 -3.755 1.00 92.06 91 MET A CA 1
ATOM 726 C C . MET A 1 91 ? -0.443 -11.405 -4.771 1.00 92.06 91 MET A C 1
ATOM 728 O O . MET A 1 91 ? 0.078 -12.298 -5.437 1.00 92.06 91 MET A O 1
ATOM 732 N N . THR A 1 92 ? -1.729 -11.068 -4.915 1.00 91.44 92 THR A N 1
ATOM 733 C CA . THR A 1 92 ? -2.635 -11.698 -5.897 1.00 91.44 92 THR A CA 1
ATOM 734 C C . THR A 1 92 ? -2.454 -11.161 -7.318 1.00 91.44 92 THR A C 1
ATOM 736 O O . THR A 1 92 ? -2.811 -11.832 -8.282 1.00 91.44 92 THR A O 1
ATOM 739 N N . GLU A 1 93 ? -1.829 -9.991 -7.457 1.00 88.31 93 GLU A N 1
ATOM 740 C CA . GLU A 1 93 ? -1.638 -9.286 -8.725 1.00 88.31 93 GLU A CA 1
ATOM 741 C C . GLU A 1 93 ? -0.302 -9.608 -9.431 1.00 88.31 93 GLU A C 1
ATOM 743 O O . GLU A 1 93 ? -0.004 -9.012 -10.466 1.00 88.31 93 GLU A O 1
ATOM 748 N N . ASP A 1 94 ? 0.515 -10.533 -8.907 1.00 87.00 94 ASP A N 1
ATOM 749 C CA . ASP A 1 94 ? 1.859 -10.891 -9.422 1.00 87.00 94 ASP A CA 1
ATOM 750 C C . ASP A 1 94 ? 2.746 -9.666 -9.736 1.00 87.00 94 ASP A C 1
ATOM 752 O O . ASP A 1 94 ? 3.389 -9.555 -10.786 1.00 87.00 94 ASP A O 1
ATOM 756 N N . VAL A 1 95 ? 2.777 -8.700 -8.816 1.00 93.44 95 VAL A N 1
ATOM 757 C CA . VAL A 1 95 ? 3.717 -7.574 -8.891 1.00 93.44 95 VAL A CA 1
ATOM 758 C C . VAL A 1 95 ? 5.061 -7.936 -8.253 1.00 93.44 95 VAL A C 1
ATOM 760 O O . VAL A 1 95 ? 5.149 -8.778 -7.360 1.00 93.44 95 VAL A O 1
ATOM 763 N N . LYS A 1 96 ? 6.134 -7.288 -8.713 1.00 94.06 96 LYS A N 1
ATOM 764 C CA . LYS A 1 96 ? 7.508 -7.471 -8.213 1.00 94.06 96 LYS A CA 1
ATOM 765 C C . LYS A 1 96 ? 7.871 -6.516 -7.083 1.00 94.06 96 LYS A C 1
ATOM 767 O O . LYS A 1 96 ? 8.817 -6.784 -6.341 1.00 94.06 96 LYS A O 1
ATOM 772 N N . GLN A 1 97 ? 7.122 -5.429 -6.947 1.00 93.94 97 GLN A N 1
ATOM 773 C CA . GLN A 1 97 ? 7.309 -4.439 -5.897 1.00 93.94 97 GLN A CA 1
ATOM 774 C C . GLN A 1 97 ? 6.031 -3.639 -5.648 1.00 93.94 97 GLN A C 1
ATOM 776 O O . GLN A 1 97 ? 5.150 -3.575 -6.511 1.00 93.94 97 GLN A O 1
ATOM 781 N N . ILE A 1 98 ? 5.964 -3.016 -4.477 1.00 94.88 98 ILE A N 1
ATOM 782 C CA . ILE A 1 98 ? 5.003 -1.966 -4.145 1.00 94.88 98 ILE A CA 1
ATOM 783 C C . ILE A 1 98 ? 5.780 -0.664 -4.009 1.00 94.88 98 ILE A C 1
ATOM 785 O O . ILE A 1 98 ? 6.851 -0.653 -3.406 1.00 94.88 98 ILE A O 1
ATOM 789 N N . VAL A 1 99 ? 5.254 0.406 -4.591 1.00 92.06 99 VAL A N 1
ATOM 790 C CA . VAL A 1 99 ? 5.877 1.731 -4.622 1.00 92.06 99 VAL A CA 1
ATOM 791 C C . VAL A 1 99 ? 4.913 2.736 -4.009 1.00 92.06 99 VAL A C 1
ATOM 793 O O . VAL A 1 99 ? 3.729 2.723 -4.339 1.00 92.06 99 VAL A O 1
ATOM 796 N N . ALA A 1 100 ? 5.420 3.596 -3.135 1.00 89.81 100 ALA A N 1
ATOM 797 C CA . ALA A 1 100 ? 4.723 4.771 -2.636 1.00 89.81 100 ALA A CA 1
ATOM 798 C C . ALA A 1 100 ? 5.617 5.994 -2.855 1.00 89.81 100 ALA A C 1
ATOM 800 O O . ALA A 1 100 ? 6.675 6.110 -2.235 1.00 89.81 100 ALA A O 1
ATOM 801 N N . ASP A 1 101 ? 5.201 6.880 -3.751 1.00 82.31 101 ASP A N 1
ATOM 802 C CA . ASP A 1 101 ? 5.858 8.164 -3.974 1.00 82.31 101 ASP A CA 1
ATOM 803 C C . ASP A 1 101 ? 5.169 9.209 -3.092 1.00 82.31 101 ASP A C 1
ATOM 805 O O . ASP A 1 101 ? 3.943 9.314 -3.102 1.00 82.31 101 ASP A O 1
ATOM 809 N N . ILE A 1 102 ? 5.939 9.953 -2.299 1.00 75.44 102 ILE A N 1
ATOM 810 C CA . ILE A 1 102 ? 5.401 10.958 -1.381 1.00 75.44 102 ILE A CA 1
ATOM 811 C C . ILE A 1 102 ? 5.822 12.348 -1.827 1.00 75.44 102 ILE A C 1
ATOM 813 O O . ILE A 1 102 ? 7.010 12.653 -1.990 1.00 75.44 102 ILE A O 1
ATOM 817 N N . ASP A 1 103 ? 4.816 13.208 -1.941 1.00 66.19 103 ASP A N 1
ATOM 818 C CA . ASP A 1 103 ? 5.006 14.628 -2.162 1.00 66.19 103 ASP A CA 1
ATOM 819 C C . ASP A 1 103 ? 5.549 15.298 -0.893 1.00 66.19 103 ASP A C 1
ATOM 821 O O . ASP A 1 103 ? 4.969 15.238 0.197 1.00 66.19 103 ASP A O 1
ATOM 825 N N . ALA A 1 104 ? 6.676 15.991 -1.039 1.00 56.91 104 ALA A N 1
ATOM 826 C CA . ALA A 1 104 ? 7.199 16.862 0.005 1.00 56.91 104 ALA A CA 1
ATOM 827 C C . ALA A 1 104 ? 6.157 17.949 0.368 1.00 56.91 104 ALA A C 1
ATOM 829 O O . ALA A 1 104 ? 5.462 18.447 -0.520 1.00 56.91 104 ALA A O 1
ATOM 830 N N . PRO A 1 105 ? 6.054 18.381 1.642 1.00 53.91 105 PRO A N 1
ATOM 831 C CA . PRO A 1 105 ? 7.004 18.175 2.739 1.00 53.91 105 PRO A CA 1
ATOM 832 C C . PRO A 1 105 ? 6.624 17.051 3.720 1.00 53.91 105 PRO A C 1
ATOM 834 O O . PRO A 1 105 ? 7.153 17.021 4.829 1.00 53.91 105 PRO A O 1
ATOM 837 N N . PHE A 1 106 ? 5.684 16.169 3.374 1.00 62.56 106 PHE A N 1
ATOM 838 C CA . PHE A 1 106 ? 5.227 15.136 4.302 1.00 62.56 106 PHE A CA 1
ATOM 839 C C . PHE A 1 106 ? 6.275 14.023 4.420 1.00 62.56 106 PHE A C 1
ATOM 841 O O . PHE A 1 106 ? 6.562 13.335 3.447 1.00 62.56 106 PHE A O 1
ATOM 848 N N . ASP A 1 107 ? 6.847 13.837 5.611 1.00 64.25 107 ASP A N 1
ATOM 849 C CA . ASP A 1 107 ? 7.693 12.680 5.913 1.00 64.25 107 ASP A CA 1
ATOM 850 C C . ASP A 1 107 ? 6.846 11.624 6.630 1.00 64.25 107 ASP A C 1
ATOM 852 O O . ASP A 1 107 ? 6.376 11.833 7.749 1.00 64.25 107 ASP A O 1
ATOM 856 N N . SER A 1 108 ? 6.607 10.502 5.954 1.00 72.31 108 SER A N 1
ATOM 857 C CA . SER A 1 108 ? 5.937 9.324 6.521 1.00 72.31 108 SER A CA 1
ATOM 858 C C . SER A 1 108 ? 6.894 8.133 6.642 1.00 72.31 108 SER A C 1
ATOM 860 O O . SER A 1 108 ? 6.466 6.982 6.738 1.00 72.31 108 SER A O 1
ATOM 862 N N . GLY A 1 109 ? 8.202 8.406 6.674 1.00 74.31 109 GLY A N 1
ATOM 863 C CA . GLY A 1 109 ? 9.245 7.393 6.669 1.00 74.31 109 GLY A CA 1
ATOM 864 C C . GLY A 1 109 ? 9.216 6.443 7.850 1.00 74.31 109 GLY A C 1
ATOM 865 O O . GLY A 1 109 ? 9.470 5.256 7.655 1.00 74.31 109 GLY A O 1
ATOM 866 N N . GLU A 1 110 ? 8.846 6.915 9.043 1.00 79.75 110 GLU A N 1
ATOM 867 C CA . GLU A 1 110 ? 8.674 6.045 10.216 1.00 79.75 110 GLU A CA 1
ATOM 868 C C . GLU A 1 110 ? 7.602 4.978 9.948 1.00 79.75 110 GLU A C 1
ATOM 870 O O . GLU A 1 110 ? 7.864 3.789 10.107 1.00 79.75 110 GLU A O 1
ATOM 875 N N . PHE A 1 111 ? 6.434 5.387 9.442 1.00 83.88 111 PHE A N 1
ATOM 876 C CA . PHE A 1 111 ? 5.329 4.477 9.135 1.00 83.88 111 PHE A CA 1
ATOM 877 C C . PHE A 1 111 ? 5.702 3.456 8.052 1.00 83.88 111 PHE A C 1
ATOM 879 O O . PHE A 1 111 ? 5.460 2.257 8.205 1.00 83.88 111 PHE A O 1
ATOM 886 N N . PHE A 1 112 ? 6.318 3.910 6.959 1.00 87.00 112 PHE A N 1
ATOM 887 C CA . PHE A 1 112 ? 6.738 3.017 5.880 1.00 87.00 112 PHE A CA 1
ATOM 888 C C . PHE A 1 112 ? 7.844 2.052 6.328 1.00 87.00 112 PHE A C 1
ATOM 890 O O . PHE A 1 112 ? 7.794 0.872 5.977 1.00 87.00 112 PHE A O 1
ATOM 897 N N . SER A 1 113 ? 8.780 2.505 7.166 1.00 85.81 113 SER A N 1
ATOM 898 C CA . SER A 1 113 ? 9.831 1.653 7.739 1.00 85.81 113 SER A CA 1
A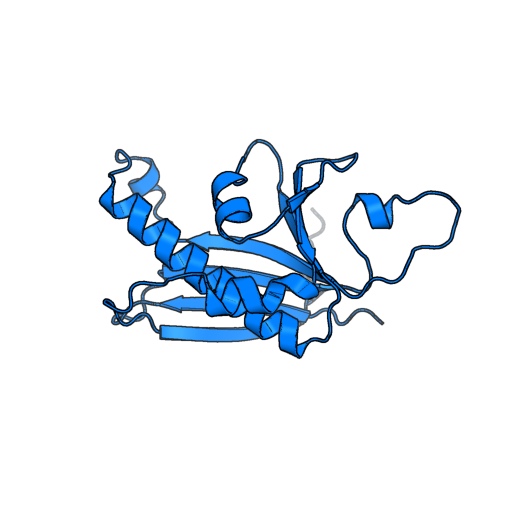TOM 899 C C . SER A 1 113 ? 9.261 0.595 8.687 1.00 85.81 113 SER A C 1
ATOM 901 O O . SER A 1 113 ? 9.666 -0.564 8.620 1.00 85.81 113 SER A O 1
ATOM 903 N N . GLU A 1 114 ? 8.282 0.952 9.529 1.00 85.25 114 GLU A N 1
ATOM 904 C CA . GLU A 1 114 ? 7.533 -0.010 10.356 1.00 85.25 114 GLU A CA 1
ATOM 905 C C . GLU A 1 114 ? 6.814 -1.056 9.484 1.00 85.25 114 GLU A C 1
ATOM 907 O O . GLU A 1 114 ? 6.698 -2.217 9.873 1.00 85.25 114 GLU A O 1
ATOM 912 N N . CYS A 1 115 ? 6.398 -0.671 8.273 1.00 85.56 115 CYS A N 1
ATOM 913 C CA . CYS A 1 115 ? 5.826 -1.556 7.258 1.00 85.56 115 CYS A CA 1
ATOM 914 C C . CYS A 1 115 ? 6.872 -2.271 6.381 1.00 85.56 115 CYS A C 1
ATOM 916 O O . CYS A 1 115 ? 6.502 -2.834 5.351 1.00 85.56 115 CYS A O 1
ATOM 918 N N . PHE A 1 116 ? 8.149 -2.282 6.774 1.00 91.75 116 PHE A N 1
ATOM 919 C CA . PHE A 1 116 ? 9.261 -2.936 6.068 1.00 91.75 116 PHE A CA 1
ATOM 920 C C . PHE A 1 116 ? 9.593 -2.354 4.683 1.00 91.75 116 PHE A C 1
ATOM 922 O O . PHE A 1 116 ? 10.292 -2.996 3.900 1.00 91.75 116 PHE A O 1
ATOM 929 N N . PHE A 1 117 ? 9.114 -1.152 4.359 1.00 90.88 117 PHE A N 1
ATOM 930 C CA . PHE A 1 117 ? 9.518 -0.472 3.133 1.00 90.88 117 PHE A CA 1
ATOM 931 C C . PHE A 1 117 ? 10.912 0.124 3.305 1.00 90.88 117 PHE A C 1
ATOM 933 O O . PHE A 1 117 ? 11.249 0.702 4.338 1.00 90.88 117 PHE A O 1
ATOM 940 N N . GLU A 1 118 ? 11.701 0.045 2.243 1.00 90.50 118 GLU A N 1
ATOM 941 C CA . GLU A 1 118 ? 12.972 0.739 2.139 1.00 90.50 118 GLU A CA 1
ATOM 942 C C . GLU A 1 118 ? 12.738 2.119 1.525 1.00 90.50 118 GLU A C 1
ATOM 944 O O . GLU A 1 118 ? 12.068 2.258 0.496 1.00 90.50 118 GLU A O 1
ATOM 949 N N . GLN A 1 119 ? 13.306 3.151 2.146 1.00 86.00 119 GLN A N 1
ATOM 950 C CA . GLN A 1 119 ? 13.364 4.467 1.529 1.00 86.00 119 GLN A CA 1
ATOM 951 C C . GLN A 1 119 ? 14.377 4.435 0.385 1.00 86.00 119 GLN A C 1
ATOM 953 O O . GLN A 1 119 ? 15.560 4.151 0.577 1.00 86.00 119 GLN A O 1
ATOM 958 N N . ILE A 1 120 ? 13.912 4.779 -0.807 1.00 81.56 120 ILE A N 1
ATOM 959 C CA . ILE A 1 120 ? 14.743 5.039 -1.971 1.00 81.56 120 ILE A CA 1
ATOM 960 C C . ILE A 1 120 ? 14.722 6.548 -2.183 1.00 81.56 120 ILE A C 1
ATOM 962 O O . ILE A 1 120 ? 13.665 7.171 -2.170 1.00 81.56 120 ILE A O 1
ATOM 966 N N . THR A 1 121 ? 15.890 7.150 -2.380 1.00 65.62 121 THR A N 1
ATOM 967 C CA . THR A 1 121 ? 15.987 8.565 -2.748 1.00 65.62 121 THR A CA 1
ATOM 968 C C . THR A 1 121 ? 15.976 8.670 -4.274 1.00 65.62 121 THR A C 1
ATOM 970 O O . THR A 1 121 ? 17.035 8.499 -4.888 1.00 65.62 121 THR A O 1
ATOM 973 N N . PRO A 1 122 ? 14.825 8.886 -4.936 1.00 61.56 122 PRO A N 1
ATOM 974 C CA . PRO A 1 122 ? 14.822 9.194 -6.355 1.00 61.56 122 PRO A CA 1
ATOM 975 C C . PRO A 1 122 ? 15.374 10.599 -6.618 1.00 61.56 122 PRO A C 1
ATOM 977 O O . PRO A 1 122 ? 15.566 11.420 -5.725 1.00 61.56 122 PRO A O 1
ATOM 980 N N . VAL A 1 123 ? 15.571 10.896 -7.901 1.00 57.50 123 VAL A N 1
ATOM 981 C CA . VAL A 1 123 ? 15.908 12.240 -8.403 1.00 57.50 123 VAL A CA 1
ATOM 982 C C . VAL A 1 123 ? 14.798 13.266 -8.088 1.00 57.50 123 VAL A C 1
ATOM 984 O O . VAL A 1 123 ? 15.064 14.466 -8.067 1.00 57.50 123 VAL A O 1
ATOM 987 N N . LEU A 1 124 ? 13.564 12.809 -7.835 1.00 59.34 124 LEU A N 1
ATOM 988 C CA . LEU A 1 124 ? 12.374 13.628 -7.590 1.00 59.34 124 LEU A CA 1
ATOM 989 C C . LEU A 1 124 ? 11.598 13.089 -6.376 1.00 59.34 124 LEU A C 1
ATOM 991 O O . LEU A 1 124 ? 10.863 12.117 -6.510 1.00 59.34 124 LEU A O 1
ATOM 995 N N . GLY A 1 125 ? 11.742 13.724 -5.213 1.00 68.69 125 GLY A N 1
ATOM 996 C CA . GLY A 1 125 ? 10.926 13.428 -4.027 1.00 68.69 125 GLY A CA 1
ATOM 997 C C . GLY A 1 125 ? 11.421 12.267 -3.158 1.00 68.69 125 GLY A C 1
ATOM 998 O O . GLY A 1 125 ? 12.586 11.873 -3.223 1.00 68.69 125 GLY A O 1
ATOM 999 N N . LEU A 1 126 ? 10.533 11.767 -2.295 1.00 77.69 126 LEU A N 1
ATOM 1000 C CA . LEU A 1 126 ? 10.769 10.622 -1.415 1.00 77.69 126 LEU A CA 1
ATOM 1001 C C . LEU A 1 126 ? 9.967 9.429 -1.936 1.00 77.69 126 LEU A C 1
ATOM 1003 O O . LEU A 1 126 ? 8.748 9.524 -2.054 1.00 77.69 126 LEU A O 1
ATOM 1007 N N . THR A 1 127 ? 10.631 8.308 -2.214 1.00 85.94 127 THR A N 1
ATOM 1008 C CA . THR A 1 127 ? 9.952 7.065 -2.596 1.00 85.94 127 THR A CA 1
ATOM 1009 C C . THR A 1 127 ? 10.197 5.997 -1.543 1.00 85.94 127 THR A C 1
ATOM 1011 O O . THR A 1 127 ? 11.323 5.799 -1.092 1.00 85.94 127 THR A O 1
ATOM 1014 N N . TYR A 1 128 ? 9.158 5.246 -1.208 1.00 88.69 128 TYR A N 1
ATOM 1015 C CA . TYR A 1 128 ? 9.251 4.040 -0.400 1.00 88.69 128 TYR A CA 1
ATOM 1016 C C . TYR A 1 128 ? 8.925 2.834 -1.260 1.00 88.69 128 TYR A C 1
ATOM 1018 O O . TYR A 1 128 ? 7.967 2.838 -2.038 1.00 88.69 128 TYR A O 1
ATOM 1026 N N . GLN A 1 129 ? 9.728 1.788 -1.116 1.00 92.06 129 GLN A N 1
ATOM 1027 C CA . GLN A 1 129 ? 9.598 0.579 -1.905 1.00 92.06 129 GLN A CA 1
ATOM 1028 C C . GLN A 1 129 ? 9.600 -0.666 -1.026 1.00 92.06 129 GLN A C 1
ATOM 1030 O O . GLN A 1 129 ? 10.461 -0.838 -0.169 1.00 92.06 129 GLN A O 1
ATOM 1035 N N . LEU A 1 130 ? 8.667 -1.573 -1.306 1.00 94.50 130 LEU A N 1
ATOM 1036 C CA . LEU A 1 130 ? 8.633 -2.913 -0.732 1.00 94.50 130 LEU A CA 1
ATOM 1037 C C . LEU A 1 130 ? 8.842 -3.943 -1.841 1.00 94.50 130 LEU A C 1
ATOM 1039 O O . LEU A 1 130 ? 8.093 -3.973 -2.821 1.00 94.50 130 LEU A O 1
ATOM 1043 N N . PHE A 1 131 ? 9.843 -4.807 -1.696 1.00 93.81 131 PHE A N 1
ATOM 1044 C CA . PHE A 1 131 ? 10.119 -5.862 -2.669 1.00 93.81 131 PHE A CA 1
ATOM 1045 C C . PHE A 1 131 ? 9.221 -7.085 -2.450 1.00 93.81 131 PHE A C 1
ATOM 1047 O O . PHE A 1 131 ? 8.867 -7.420 -1.323 1.00 93.81 131 PHE A O 1
ATOM 1054 N N . GLN A 1 132 ? 8.919 -7.822 -3.527 1.00 94.81 132 GLN A N 1
ATOM 1055 C CA . GLN A 1 132 ? 8.062 -9.020 -3.471 1.00 94.81 132 GLN A CA 1
ATOM 1056 C C . GLN A 1 132 ? 8.511 -10.056 -2.425 1.00 94.81 132 GLN A C 1
ATOM 1058 O O . GLN A 1 132 ? 7.670 -10.718 -1.816 1.00 94.81 132 GLN A O 1
ATOM 1063 N N . LYS A 1 133 ? 9.824 -10.193 -2.196 1.00 94.00 133 LYS A N 1
ATOM 1064 C CA . LYS A 1 133 ? 10.390 -11.117 -1.197 1.00 94.00 133 LYS A CA 1
ATOM 1065 C C . LYS A 1 133 ? 9.917 -10.807 0.239 1.00 94.00 133 LYS A C 1
ATOM 1067 O O . LYS A 1 133 ? 9.831 -11.728 1.044 1.00 94.00 133 LYS A O 1
ATOM 1072 N N . ASP A 1 134 ? 9.547 -9.556 0.518 1.00 94.38 134 ASP A N 1
ATOM 1073 C CA . ASP A 1 134 ? 9.197 -9.055 1.851 1.00 94.38 134 ASP A CA 1
ATOM 1074 C C . ASP A 1 134 ? 7.671 -8.946 2.059 1.00 94.38 134 ASP A C 1
ATOM 1076 O O . ASP A 1 134 ? 7.200 -8.664 3.158 1.00 94.38 134 ASP A O 1
ATOM 1080 N N . PHE A 1 135 ? 6.847 -9.241 1.042 1.00 94.69 135 PHE A N 1
ATOM 1081 C CA . PHE A 1 135 ? 5.379 -9.156 1.158 1.00 94.69 135 PHE A CA 1
ATOM 1082 C C . PHE A 1 135 ? 4.823 -10.048 2.272 1.00 94.69 135 PHE A C 1
ATOM 1084 O O . PHE A 1 135 ? 3.957 -9.643 3.048 1.00 94.69 135 PHE A O 1
ATOM 1091 N N . SER A 1 136 ? 5.351 -11.268 2.381 1.00 91.94 136 SER A N 1
ATOM 1092 C CA . SER A 1 136 ? 4.938 -12.198 3.436 1.00 91.94 136 SER A CA 1
ATOM 1093 C C . SER A 1 136 ? 5.337 -11.696 4.824 1.00 91.94 136 SER A C 1
ATOM 1095 O O . SER A 1 136 ? 4.669 -12.018 5.805 1.00 91.94 136 SER A O 1
ATOM 1097 N N . GLU A 1 137 ? 6.406 -10.907 4.929 1.00 91.19 137 GLU A N 1
ATOM 1098 C CA . GLU A 1 137 ? 6.841 -10.328 6.196 1.00 91.19 137 GLU A CA 1
ATOM 1099 C C . GLU A 1 137 ? 5.832 -9.299 6.701 1.00 91.19 137 GLU A C 1
ATOM 1101 O O . GLU A 1 137 ? 5.384 -9.404 7.842 1.00 91.19 137 GLU A O 1
ATOM 1106 N N . VAL A 1 138 ? 5.368 -8.406 5.825 1.00 87.94 138 VAL A N 1
ATOM 1107 C CA . VAL A 1 138 ? 4.302 -7.444 6.135 1.00 87.94 138 VAL A CA 1
ATOM 1108 C C . VAL A 1 138 ? 3.042 -8.144 6.646 1.00 87.94 138 VAL A C 1
ATOM 1110 O O . VAL A 1 138 ? 2.516 -7.804 7.707 1.00 87.94 138 VAL A O 1
ATOM 1113 N N . VAL A 1 139 ? 2.556 -9.156 5.925 1.00 87.31 139 VAL A N 1
ATOM 1114 C CA . VAL A 1 139 ? 1.300 -9.838 6.279 1.00 87.31 139 VAL A CA 1
ATOM 1115 C C . VAL A 1 139 ? 1.413 -10.577 7.618 1.00 87.31 139 VAL A C 1
ATOM 1117 O O . VAL A 1 139 ? 0.473 -10.547 8.422 1.00 87.31 139 VAL A O 1
ATOM 1120 N N . ASN A 1 140 ? 2.561 -11.204 7.884 1.00 86.31 140 ASN A N 1
ATOM 1121 C CA . ASN A 1 140 ? 2.744 -12.069 9.049 1.00 86.31 140 ASN A CA 1
ATOM 1122 C C . ASN A 1 140 ? 3.230 -11.330 10.302 1.00 86.31 140 ASN A C 1
ATOM 1124 O O . ASN A 1 140 ? 2.838 -11.710 11.404 1.00 86.31 140 ASN A O 1
ATOM 1128 N N . LYS A 1 141 ? 4.084 -10.309 10.158 1.00 86.44 141 LYS A N 1
ATOM 1129 C CA . LYS A 1 141 ? 4.734 -9.637 11.294 1.00 86.44 141 LYS A CA 1
ATOM 1130 C C . LYS A 1 141 ? 4.041 -8.353 11.734 1.00 86.44 141 LYS A C 1
ATOM 1132 O O . LYS A 1 141 ? 4.135 -8.029 12.915 1.00 86.44 141 LYS A O 1
ATOM 1137 N N . LEU A 1 142 ? 3.315 -7.651 10.853 1.00 81.69 142 LEU A N 1
ATOM 1138 C CA . LEU A 1 142 ? 2.535 -6.487 11.284 1.00 81.69 142 LEU A CA 1
ATOM 1139 C C . LEU A 1 142 ? 1.385 -6.936 12.189 1.00 81.69 142 LEU A C 1
ATOM 1141 O O . LEU A 1 142 ? 0.428 -7.586 11.742 1.00 81.69 142 LEU A O 1
ATOM 1145 N N . GLN A 1 143 ? 1.488 -6.591 13.469 1.00 76.56 143 GLN A N 1
ATOM 1146 C CA . GLN A 1 143 ? 0.454 -6.852 14.459 1.00 76.56 143 GLN A CA 1
ATOM 1147 C C . GLN A 1 143 ? -0.612 -5.763 14.380 1.00 76.56 143 GLN A C 1
ATOM 1149 O O . GLN A 1 143 ? -0.321 -4.576 14.467 1.00 76.56 143 GLN A O 1
ATOM 1154 N N . VAL A 1 144 ? -1.864 -6.183 14.229 1.00 70.69 144 VAL A N 1
ATOM 1155 C CA . VAL A 1 144 ? -3.028 -5.317 14.406 1.00 70.69 144 VAL A CA 1
ATOM 1156 C C . VAL A 1 144 ? -3.762 -5.881 15.612 1.00 70.69 144 VAL A C 1
ATOM 1158 O O . VAL A 1 144 ? -4.253 -7.012 15.551 1.00 70.69 144 VAL A O 1
ATOM 1161 N N . ASN A 1 145 ? -3.789 -5.140 16.721 1.00 62.22 145 ASN A N 1
ATOM 1162 C CA . ASN A 1 145 ? -4.532 -5.559 17.906 1.00 62.22 145 ASN A CA 1
ATOM 1163 C C . ASN A 1 145 ? -6.014 -5.688 17.531 1.00 62.22 145 ASN A C 1
ATOM 1165 O O . ASN A 1 145 ? -6.647 -4.727 17.094 1.00 62.22 145 ASN A O 1
ATOM 1169 N N . LYS A 1 146 ? -6.543 -6.909 17.661 1.00 54.81 146 LYS A N 1
ATOM 1170 C CA . LYS A 1 146 ? -7.875 -7.331 17.193 1.00 54.81 146 LYS A CA 1
ATOM 1171 C C . LYS A 1 146 ? -9.051 -6.737 17.977 1.00 54.81 146 LYS A C 1
ATOM 1173 O O . LYS A 1 146 ? -10.187 -7.107 17.700 1.00 54.81 146 LYS A O 1
ATOM 1178 N N . GLU A 1 147 ? -8.809 -5.874 18.958 1.00 49.62 147 GLU A N 1
ATOM 1179 C CA . GLU A 1 147 ? -9.812 -5.567 19.984 1.00 49.62 147 GLU A CA 1
ATOM 1180 C C . GLU A 1 147 ? -10.932 -4.609 19.559 1.00 49.62 147 GLU A C 1
ATOM 1182 O O . GLU A 1 147 ? -11.862 -4.419 20.330 1.00 49.62 147 GLU A O 1
ATOM 1187 N N . GLU A 1 148 ? -10.964 -4.117 18.316 1.00 53.25 148 GLU A N 1
ATOM 1188 C CA . GLU A 1 148 ? -12.153 -3.417 17.804 1.00 53.25 148 GLU A CA 1
ATOM 1189 C C . GLU A 1 148 ? -12.465 -3.836 16.370 1.00 53.25 148 GLU A C 1
ATOM 1191 O O . GLU A 1 148 ? -11.617 -3.778 15.476 1.00 53.25 148 GLU A O 1
ATOM 1196 N N . SER A 1 149 ? -13.698 -4.299 16.173 1.00 56.59 149 SER A N 1
ATOM 1197 C CA . SER A 1 149 ? -14.220 -4.893 14.947 1.00 56.59 149 SER A CA 1
ATOM 1198 C C . SER A 1 149 ? -14.457 -3.849 13.856 1.00 56.59 149 SER A C 1
ATOM 1200 O O . SER A 1 149 ? -15.588 -3.520 13.525 1.00 56.59 149 SER A O 1
ATOM 1202 N N . CYS A 1 150 ? -13.390 -3.327 13.259 1.00 64.25 150 CYS A N 1
ATOM 1203 C CA . CYS A 1 150 ? -13.530 -2.604 12.001 1.00 64.25 150 CYS A CA 1
ATOM 1204 C C . CYS A 1 150 ? -13.852 -3.587 10.863 1.00 64.25 150 CYS A C 1
ATOM 1206 O O . CYS A 1 150 ? -13.249 -4.660 10.763 1.00 64.25 150 CYS A O 1
ATOM 1208 N N . SER A 1 151 ? -14.789 -3.217 9.990 1.00 73.25 151 SER A N 1
ATOM 1209 C CA . SER A 1 151 ? -15.080 -3.952 8.759 1.00 73.25 151 SER A CA 1
ATOM 1210 C C . SER A 1 151 ? -14.187 -3.451 7.623 1.00 73.25 151 SER A C 1
ATOM 1212 O O . SER A 1 151 ? -13.859 -2.265 7.557 1.00 73.25 151 SER A O 1
ATOM 1214 N N . THR A 1 152 ? -13.780 -4.347 6.724 1.00 77.56 152 THR A N 1
ATOM 1215 C CA . THR A 1 152 ? -12.952 -4.008 5.561 1.00 77.56 152 THR A CA 1
ATOM 1216 C C . THR A 1 152 ? -13.728 -4.264 4.272 1.00 77.56 152 THR A C 1
ATOM 1218 O O . THR A 1 152 ? -14.396 -5.287 4.115 1.00 77.56 152 THR A O 1
ATOM 1221 N N . LYS A 1 153 ? -13.662 -3.317 3.335 1.00 80.25 153 LYS A N 1
ATOM 1222 C CA . LYS A 1 153 ? -14.279 -3.405 2.005 1.00 80.25 153 LYS A CA 1
ATOM 1223 C C . LYS A 1 153 ? -13.217 -3.128 0.938 1.00 80.25 153 LYS A C 1
ATOM 1225 O O . LYS A 1 153 ? -12.310 -2.327 1.151 1.00 80.25 153 LYS A O 1
ATOM 1230 N N . TYR A 1 154 ? -13.336 -3.796 -0.206 1.00 81.81 154 TYR A N 1
ATOM 1231 C CA . TYR A 1 154 ? -12.462 -3.629 -1.369 1.00 81.81 154 TYR A CA 1
ATOM 1232 C C . TYR A 1 154 ? -13.312 -3.419 -2.620 1.00 81.81 154 TYR A C 1
ATOM 1234 O O . TYR A 1 154 ? -14.370 -4.037 -2.775 1.00 81.81 154 TYR A O 1
ATOM 1242 N N . SER A 1 155 ? -12.879 -2.528 -3.504 1.00 77.62 155 SER A N 1
ATOM 1243 C CA . SER A 1 155 ? -13.531 -2.269 -4.787 1.00 77.62 155 SER A CA 1
ATOM 1244 C C . SER A 1 155 ? -12.523 -1.777 -5.817 1.00 77.62 155 SER A C 1
ATOM 1246 O O . SER A 1 155 ? -11.555 -1.110 -5.469 1.00 77.62 155 SER A O 1
ATOM 1248 N N . THR A 1 156 ? -12.787 -2.058 -7.091 1.00 77.38 156 THR A N 1
ATOM 1249 C CA . THR A 1 156 ? -11.968 -1.590 -8.214 1.00 77.38 156 THR A CA 1
ATOM 1250 C C . THR A 1 156 ? -12.806 -0.708 -9.127 1.00 77.38 156 THR A C 1
ATOM 1252 O O . THR A 1 156 ? -13.886 -1.102 -9.571 1.00 77.38 156 THR A O 1
ATOM 1255 N N . PHE A 1 157 ? -12.294 0.475 -9.443 1.00 79.88 157 PHE A N 1
ATOM 1256 C CA . PHE A 1 157 ? -12.929 1.452 -10.320 1.00 79.88 157 PHE A CA 1
ATOM 1257 C C . PHE A 1 157 ? -12.158 1.575 -11.632 1.00 79.88 157 PHE A C 1
ATOM 1259 O O . PHE A 1 157 ? -10.929 1.537 -11.646 1.00 79.88 157 PHE A O 1
ATOM 1266 N N . ASN A 1 158 ? -12.869 1.769 -12.743 1.00 76.31 158 ASN A N 1
ATOM 1267 C CA . ASN A 1 158 ? -12.239 2.184 -13.996 1.00 76.31 158 ASN A CA 1
ATOM 1268 C C . ASN A 1 158 ? -12.050 3.705 -13.982 1.00 76.31 158 ASN A C 1
ATOM 1270 O O . ASN A 1 158 ? -12.982 4.436 -13.647 1.00 76.31 158 ASN A O 1
ATOM 1274 N N . ILE A 1 159 ? -10.875 4.185 -14.389 1.00 62.91 159 ILE A N 1
ATOM 1275 C CA . ILE A 1 159 ? -10.638 5.620 -14.580 1.00 62.91 159 ILE A CA 1
ATOM 1276 C C . ILE A 1 159 ? -11.440 6.078 -15.805 1.00 62.91 159 ILE A C 1
ATOM 1278 O O . ILE A 1 159 ? -11.242 5.572 -16.912 1.00 62.91 159 ILE A O 1
ATOM 1282 N N . ILE A 1 160 ? -12.353 7.030 -15.606 1.00 62.31 160 ILE A N 1
ATOM 1283 C CA . ILE A 1 160 ? -13.092 7.683 -16.689 1.00 62.31 160 ILE A CA 1
ATOM 1284 C C . ILE A 1 160 ? -12.284 8.914 -17.116 1.00 62.31 160 ILE A C 1
ATOM 1286 O O . ILE A 1 160 ? -12.313 9.934 -16.439 1.00 62.31 160 ILE A O 1
ATOM 1290 N N . ASP A 1 161 ? -11.574 8.827 -18.244 1.00 52.25 161 ASP A N 1
ATOM 1291 C CA . ASP A 1 161 ? -10.753 9.928 -18.797 1.00 52.25 161 ASP A CA 1
ATOM 1292 C C . ASP A 1 161 ? -11.568 11.183 -19.173 1.00 52.25 161 ASP A C 1
ATOM 1294 O O . ASP A 1 161 ? -11.014 12.266 -19.339 1.00 52.25 161 ASP A O 1
ATOM 1298 N N . ASN A 1 162 ? -12.887 11.054 -19.321 1.00 47.84 162 ASN A N 1
ATOM 1299 C CA . ASN A 1 162 ? -13.759 12.117 -19.805 1.00 47.84 162 ASN A CA 1
ATOM 1300 C C . ASN A 1 162 ? -14.503 12.794 -18.652 1.00 47.84 162 ASN A C 1
ATOM 130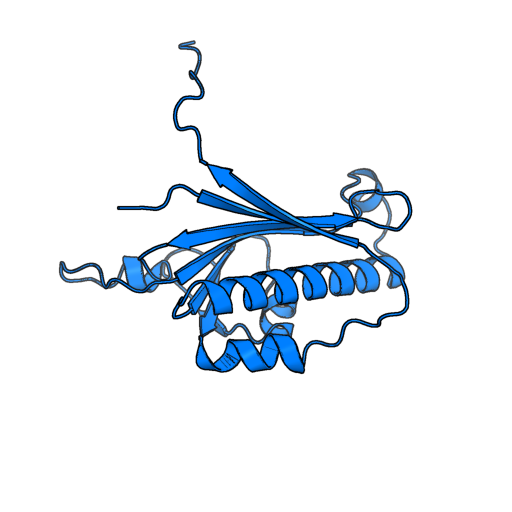2 O O . ASN A 1 162 ? -15.727 12.695 -18.564 1.00 47.84 162 ASN A O 1
ATOM 1306 N N . TYR A 1 163 ? -13.789 13.512 -17.785 1.00 42.34 163 TYR A N 1
ATOM 1307 C CA . TYR A 1 163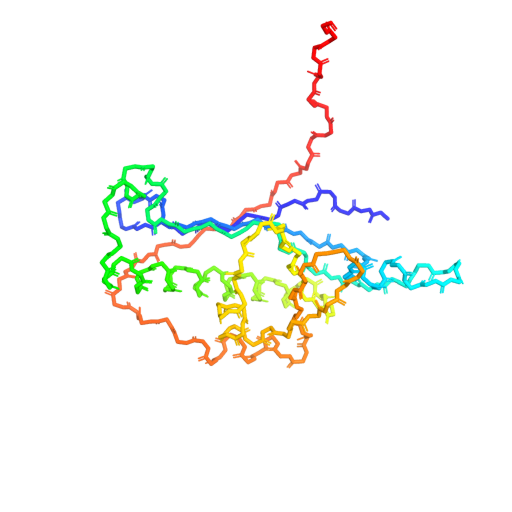 ? -14.429 14.651 -17.134 1.00 42.34 163 TYR A CA 1
ATOM 1308 C C . TYR A 1 163 ? -14.323 15.820 -18.118 1.00 42.34 163 TYR A C 1
ATOM 1310 O O . TYR A 1 163 ? -13.204 16.252 -18.402 1.00 42.34 163 TYR A O 1
ATOM 1318 N N . PRO A 1 164 ? -15.425 16.300 -18.724 1.00 42.69 164 PRO A N 1
ATOM 1319 C CA . PRO A 1 164 ? -15.352 17.464 -19.591 1.00 42.69 164 PRO A CA 1
ATOM 1320 C C . PRO A 1 164 ? -14.858 18.634 -18.742 1.00 42.69 164 PRO A C 1
ATOM 1322 O O . PRO A 1 164 ? -15.573 19.110 -17.863 1.00 42.69 164 PRO A O 1
ATOM 1325 N N . ILE A 1 165 ? -13.621 19.069 -18.975 1.00 47.03 165 ILE A N 1
ATOM 1326 C CA . ILE A 1 165 ? -13.141 20.348 -18.463 1.00 47.03 165 ILE A CA 1
ATOM 1327 C C . ILE A 1 165 ? -13.998 21.392 -19.183 1.00 47.03 165 ILE A C 1
ATOM 1329 O O . ILE A 1 165 ? -13.951 21.448 -20.416 1.00 47.03 165 ILE A O 1
ATOM 1333 N N . PRO A 1 166 ? -14.837 22.173 -18.479 1.00 42.78 166 PRO A N 1
ATOM 1334 C CA . PRO A 1 166 ? -15.537 23.269 -19.120 1.00 42.78 166 PRO A CA 1
ATOM 1335 C C . PRO A 1 166 ? -14.468 24.208 -19.672 1.00 42.78 166 PRO A C 1
ATOM 1337 O O . PRO A 1 166 ? -13.614 24.669 -18.918 1.00 42.78 166 PRO A O 1
ATOM 1340 N N . ASN A 1 167 ? -14.485 24.456 -20.981 1.00 43.69 167 ASN A N 1
ATOM 1341 C CA . ASN A 1 167 ? -13.701 25.543 -21.552 1.00 43.69 167 ASN A CA 1
ATOM 1342 C C . ASN A 1 167 ? -14.218 26.839 -20.914 1.00 43.69 167 ASN A C 1
ATOM 1344 O O . ASN A 1 167 ? -15.353 27.234 -21.189 1.00 43.69 167 ASN A O 1
ATOM 1348 N N . ILE A 1 168 ? -13.418 27.439 -20.033 1.00 46.06 168 ILE A N 1
ATOM 1349 C CA . ILE A 1 168 ? -13.613 28.806 -19.539 1.00 46.06 168 ILE A CA 1
ATOM 1350 C C . ILE A 1 168 ? -12.679 29.708 -20.335 1.00 46.06 168 ILE A C 1
ATOM 1352 O O . ILE A 1 168 ? -11.481 29.357 -20.425 1.00 46.06 168 ILE A O 1
#

Organism: NCBI:txid190655

Foldseek 3Di:
DDQQKKKKKFKAAPVRHTFWMWIKAWDQADPPQLCVVDDDDRHGFTEIETDDIGGDPPDPVVVVDDDDPVNVVSRLLRSLVVLLVSLVVVLVVPGQKYKYFDDPPDDPPVSLVLLVWDWDDHPDGIMTMDGPVCSVVSNPVRDRPPPGDIDMDMDMDRDDPDPPPPDD